Protein AF-X0ZK54-F1 (afdb_monomer_lite)

pLDDT: mean 83.9, std 15.07, range [43.5, 96.88]

Sequence (86 aa):
TEYSLNLLESIGADFYASLGYNGGQWLAEGVDPGFSDLNLGITLPFKIGNFHIFPFANCTIILLDAIGEENHFWYGISVSYKQGKD

Secondary structure (DSSP, 8-state):
-EEE---BTTTTBEEEEEEEEE-STTSPTTPPPEEEEEEEEEE--EEETTEEEEEEEEEEEE--GGG-SS-EEEEEEEEEE-PPP-

Foldseek 3Di:
DWDWDQDDPPQQKTKTKDWAWACCPPFDPPDHTGTFWIKIKMWRWDDDPQKIKIWMKMWIDGPGPRVHDDIDIDTDMDMDGHDDDD

Structure (mmCIF, N/CA/C/O backbone):
data_AF-X0ZK54-F1
#
_entry.id   AF-X0ZK54-F1
#
loop_
_atom_site.group_PDB
_atom_site.id
_atom_site.type_symbol
_atom_site.label_atom_id
_atom_site.label_alt_id
_atom_site.label_comp_id
_atom_site.label_asym_id
_atom_site.label_entity_id
_atom_site.label_seq_id
_atom_site.pdbx_PDB_ins_code
_atom_site.Cartn_x
_atom_site.Cartn_y
_atom_site.Cartn_z
_atom_site.occupancy
_atom_site.B_iso_or_equiv
_atom_site.auth_seq_id
_atom_site.auth_comp_id
_atom_site.auth_asym_id
_atom_site.auth_atom_id
_atom_site.pdbx_PDB_model_num
ATOM 1 N N . THR A 1 1 ? 12.193 1.212 0.579 1.00 43.50 1 THR A N 1
ATOM 2 C CA . THR A 1 1 ? 12.114 1.743 1.956 1.00 43.50 1 THR A CA 1
ATOM 3 C C . THR A 1 1 ? 10.750 2.364 2.132 1.00 43.50 1 THR A C 1
ATOM 5 O O . THR A 1 1 ? 10.337 3.106 1.253 1.00 43.50 1 THR A O 1
ATOM 8 N N . GLU A 1 2 ? 10.030 2.019 3.195 1.00 44.38 2 GLU A N 1
ATOM 9 C CA . GLU A 1 2 ? 8.682 2.528 3.485 1.00 44.38 2 GLU A CA 1
ATOM 10 C C . GLU A 1 2 ? 8.767 3.694 4.480 1.00 44.38 2 GLU A C 1
ATOM 12 O O . GLU A 1 2 ? 9.560 3.633 5.420 1.00 44.38 2 GLU A O 1
ATOM 17 N N . TYR A 1 3 ? 7.994 4.762 4.257 1.00 47.53 3 TYR A N 1
ATOM 18 C CA . TYR A 1 3 ? 7.998 5.961 5.097 1.00 47.53 3 TYR A CA 1
ATOM 19 C C . TYR A 1 3 ? 6.559 6.310 5.509 1.00 47.53 3 TYR A C 1
ATOM 21 O O . TYR A 1 3 ? 5.773 6.808 4.710 1.00 47.53 3 TYR A O 1
ATOM 29 N N . SER A 1 4 ? 6.196 6.075 6.771 1.00 47.78 4 SER A N 1
ATOM 30 C CA . SER A 1 4 ? 4.874 6.427 7.312 1.00 47.78 4 SER A CA 1
ATOM 31 C C . SER A 1 4 ? 4.879 7.827 7.934 1.00 47.78 4 SER A C 1
ATOM 33 O O . SER A 1 4 ? 5.778 8.142 8.717 1.00 47.78 4 SER A O 1
ATOM 35 N N . LEU A 1 5 ? 3.856 8.641 7.659 1.00 49.75 5 LEU A N 1
ATOM 36 C CA . LEU A 1 5 ? 3.678 9.962 8.264 1.00 49.75 5 LEU A CA 1
ATOM 37 C C . LEU A 1 5 ? 2.253 10.086 8.822 1.00 49.75 5 LEU A C 1
ATOM 39 O O . LEU A 1 5 ? 1.293 10.231 8.071 1.00 49.75 5 LEU A O 1
ATOM 43 N N . ASN A 1 6 ? 2.125 10.083 10.149 1.00 52.00 6 ASN A N 1
ATOM 44 C CA . ASN A 1 6 ? 0.848 10.298 10.830 1.00 52.00 6 ASN A CA 1
ATOM 45 C C . ASN A 1 6 ? 0.545 11.798 10.887 1.00 52.00 6 ASN A C 1
ATOM 47 O O . ASN A 1 6 ? 1.182 12.532 11.640 1.00 52.00 6 ASN A O 1
ATOM 51 N N . LEU A 1 7 ? -0.390 12.266 10.055 1.00 47.66 7 LEU A N 1
ATOM 52 C CA . LEU A 1 7 ? -0.641 13.700 9.879 1.00 47.66 7 LEU A CA 1
ATOM 53 C C . LEU A 1 7 ? -1.709 14.283 10.816 1.00 47.66 7 LEU A C 1
ATOM 55 O O . LEU A 1 7 ? -1.681 15.492 11.022 1.00 47.66 7 LEU A O 1
ATOM 59 N N . LEU A 1 8 ? -2.612 13.489 11.414 1.00 49.47 8 LEU A N 1
ATOM 60 C CA . LEU A 1 8 ? -3.743 14.016 12.200 1.00 49.47 8 LEU A CA 1
ATOM 61 C C . LEU A 1 8 ? -4.192 13.065 13.333 1.00 49.47 8 LEU A C 1
ATOM 63 O O . LEU A 1 8 ? -5.109 12.261 13.158 1.00 49.47 8 LEU A O 1
ATOM 67 N N . GLU A 1 9 ? -3.636 13.228 14.540 1.00 50.97 9 GLU A N 1
ATOM 68 C CA . GLU A 1 9 ? -4.151 12.559 15.757 1.00 50.97 9 GLU A CA 1
ATOM 69 C C . GLU A 1 9 ? -5.619 12.922 16.062 1.00 50.97 9 GLU A C 1
ATOM 71 O O . GLU A 1 9 ? -6.327 12.157 16.710 1.00 50.97 9 GLU A O 1
ATOM 76 N N . SER A 1 10 ? -6.116 14.064 15.570 1.00 54.50 10 SER A N 1
ATOM 77 C CA . SER A 1 10 ? -7.463 14.564 15.877 1.00 54.50 10 SER A CA 1
ATOM 78 C C . SER A 1 10 ? -8.606 13.807 15.191 1.00 54.50 10 SER A C 1
ATOM 80 O O . SER A 1 10 ? -9.750 13.944 15.621 1.00 54.50 10 SER A O 1
ATOM 82 N N . ILE A 1 11 ? -8.322 13.024 14.143 1.00 58.91 11 ILE A N 1
ATOM 83 C CA . ILE A 1 11 ? -9.336 12.294 13.355 1.00 58.91 11 ILE A CA 1
ATOM 84 C C . ILE A 1 11 ? -9.164 10.767 13.490 1.00 58.91 11 ILE A C 1
ATOM 86 O O . ILE A 1 11 ? -10.028 10.013 13.052 1.00 58.91 11 ILE A O 1
ATOM 90 N N . GLY A 1 12 ? -8.077 10.296 14.120 1.00 72.25 12 GLY A N 1
ATOM 91 C CA . GLY A 1 12 ? -7.773 8.863 14.226 1.00 72.25 12 GLY A CA 1
ATOM 92 C C . GLY A 1 12 ? -7.517 8.216 12.863 1.00 72.25 12 GLY A C 1
ATOM 93 O O . GLY A 1 12 ? -7.958 7.096 12.630 1.00 72.25 12 GLY A O 1
ATOM 94 N N . ALA A 1 13 ? -6.878 8.954 11.949 1.00 82.50 13 ALA A N 1
ATOM 95 C CA . ALA A 1 13 ? -6.565 8.507 10.598 1.00 82.50 13 ALA A CA 1
ATOM 96 C C . ALA A 1 13 ? -5.054 8.323 10.428 1.00 82.50 13 ALA A C 1
ATOM 98 O O . ALA A 1 13 ? -4.289 9.278 10.585 1.00 82.50 13 ALA A O 1
ATOM 99 N N . ASP A 1 14 ? -4.651 7.116 10.045 1.00 87.12 14 ASP A N 1
ATOM 100 C CA . ASP A 1 14 ? -3.271 6.766 9.732 1.00 87.12 14 ASP A CA 1
ATOM 101 C C . ASP A 1 14 ? -3.063 6.880 8.223 1.00 87.12 14 ASP A C 1
ATOM 103 O O . ASP A 1 14 ? -3.741 6.209 7.441 1.00 87.12 14 ASP A O 1
ATOM 107 N N . PHE A 1 15 ? -2.121 7.725 7.808 1.00 87.44 15 PHE A N 1
ATOM 108 C CA . PHE A 1 15 ? -1.736 7.886 6.409 1.00 87.44 15 PHE A CA 1
ATOM 109 C C . PHE A 1 15 ? -0.364 7.265 6.180 1.00 87.44 15 PHE A C 1
ATOM 111 O O . PHE A 1 15 ? 0.552 7.419 6.991 1.00 87.44 15 PHE A O 1
ATOM 118 N N . TYR A 1 16 ? -0.195 6.597 5.046 1.00 87.38 16 TYR A N 1
ATOM 119 C CA . TYR A 1 16 ? 1.099 6.057 4.663 1.00 87.38 16 TYR A CA 1
ATOM 120 C C . TYR A 1 16 ? 1.387 6.277 3.188 1.00 87.38 16 TYR A C 1
ATOM 122 O O . TYR A 1 16 ? 0.483 6.359 2.356 1.00 87.38 16 TYR A O 1
ATOM 130 N N . ALA A 1 17 ? 2.676 6.378 2.885 1.00 90.88 17 ALA A N 1
ATOM 131 C CA . ALA A 1 17 ? 3.175 6.426 1.530 1.00 90.88 17 ALA A CA 1
ATOM 132 C C . ALA A 1 17 ? 4.412 5.532 1.411 1.00 90.88 17 ALA A C 1
ATOM 134 O O . ALA A 1 17 ? 5.252 5.475 2.310 1.00 90.88 17 ALA A O 1
ATOM 135 N N . SER A 1 18 ? 4.560 4.832 0.297 1.00 93.44 18 SER A N 1
ATOM 136 C CA . SER A 1 18 ? 5.771 4.061 0.032 1.00 93.44 18 SER A CA 1
ATOM 137 C C . SER A 1 18 ? 6.161 4.161 -1.428 1.00 93.44 18 SER A C 1
ATOM 139 O O . SER A 1 18 ? 5.306 4.230 -2.304 1.00 93.44 18 SER A O 1
ATOM 141 N N . LEU A 1 19 ? 7.467 4.200 -1.677 1.00 93.81 19 LEU A N 1
ATOM 142 C CA . LEU A 1 19 ? 8.031 4.215 -3.017 1.00 93.81 19 LEU A CA 1
ATOM 143 C C . LEU A 1 19 ? 8.864 2.946 -3.196 1.00 93.81 19 LEU A C 1
ATOM 145 O O . LEU A 1 19 ? 9.854 2.724 -2.485 1.00 93.81 19 LEU A O 1
ATOM 149 N N . GLY A 1 20 ? 8.430 2.101 -4.121 1.00 91.75 20 GLY A N 1
ATOM 150 C CA . GLY A 1 20 ? 9.121 0.895 -4.536 1.00 91.75 20 GLY A CA 1
ATOM 151 C C . GLY A 1 20 ? 10.254 1.213 -5.507 1.00 91.75 20 GLY A C 1
ATOM 152 O O . GLY A 1 20 ? 10.151 2.103 -6.350 1.00 91.75 20 GLY A O 1
ATOM 153 N N . TYR A 1 21 ? 11.357 0.479 -5.386 1.00 90.38 21 TYR A N 1
ATOM 154 C CA . TYR A 1 21 ? 12.453 0.511 -6.348 1.00 90.38 21 TYR A CA 1
ATOM 155 C C . TYR A 1 21 ? 12.814 -0.919 -6.727 1.00 90.38 21 TYR A C 1
ATOM 157 O O . TYR A 1 21 ? 13.110 -1.743 -5.856 1.00 90.38 21 TYR A O 1
ATOM 165 N N . ASN A 1 22 ? 12.805 -1.207 -8.024 1.00 88.31 22 ASN A N 1
ATOM 166 C CA . ASN A 1 22 ? 13.198 -2.495 -8.562 1.00 88.31 22 ASN A CA 1
ATOM 167 C C . ASN A 1 22 ? 14.633 -2.413 -9.086 1.00 88.31 22 ASN A C 1
ATOM 169 O O . ASN A 1 22 ? 14.906 -1.757 -10.087 1.00 88.31 22 ASN A O 1
ATOM 173 N N . GLY A 1 23 ? 15.546 -3.109 -8.406 1.00 87.94 23 GLY A N 1
ATOM 174 C CA . GLY A 1 23 ? 16.966 -3.177 -8.761 1.00 87.94 23 GLY A CA 1
ATOM 175 C C . GLY A 1 23 ? 17.303 -4.098 -9.940 1.00 87.94 23 GLY A C 1
ATOM 176 O O . GLY A 1 23 ? 18.477 -4.378 -10.147 1.00 87.94 23 GLY A O 1
ATOM 177 N N . GLY A 1 24 ? 16.308 -4.619 -10.666 1.00 84.94 24 GLY A N 1
ATOM 178 C CA . GLY A 1 24 ? 16.502 -5.484 -11.836 1.00 84.94 24 GLY A CA 1
ATOM 179 C C . GLY A 1 24 ? 16.333 -6.983 -11.580 1.00 84.94 24 GLY A C 1
ATOM 180 O O . GLY A 1 24 ? 16.202 -7.743 -12.528 1.00 84.94 24 GLY A O 1
ATOM 181 N N . GLN A 1 25 ? 16.260 -7.428 -10.319 1.00 79.31 25 GLN A N 1
ATOM 182 C CA . GLN A 1 25 ? 16.136 -8.858 -9.980 1.00 79.31 25 GLN A CA 1
ATOM 183 C C . GLN A 1 25 ? 14.827 -9.511 -10.473 1.00 79.31 25 GLN A C 1
ATOM 185 O O . GLN A 1 25 ? 14.778 -10.726 -10.639 1.00 79.31 25 GLN A O 1
ATOM 190 N N . TRP A 1 26 ? 13.774 -8.711 -10.689 1.00 78.00 26 TRP A N 1
ATOM 191 C CA . TRP A 1 26 ? 12.453 -9.167 -11.147 1.00 78.00 26 TRP A CA 1
ATOM 192 C C . TRP A 1 26 ? 12.058 -8.574 -12.504 1.00 78.00 26 TRP A C 1
ATOM 194 O O . TRP A 1 26 ? 10.892 -8.640 -12.879 1.00 78.00 26 TRP A O 1
ATOM 204 N N . LEU A 1 27 ? 12.996 -7.933 -13.204 1.00 83.62 27 LEU A N 1
ATOM 205 C CA . LEU A 1 27 ? 12.735 -7.317 -14.500 1.00 83.62 27 LEU A CA 1
ATOM 206 C C . LEU A 1 27 ? 13.097 -8.280 -15.629 1.00 83.62 27 LEU A C 1
ATOM 208 O O . LEU A 1 27 ? 14.003 -9.103 -15.500 1.00 83.62 27 LEU A O 1
ATOM 212 N N . ALA A 1 28 ? 12.366 -8.178 -16.738 1.00 83.38 28 ALA A N 1
ATOM 213 C CA . ALA A 1 28 ? 12.717 -8.890 -17.956 1.00 83.38 28 ALA A CA 1
ATOM 214 C C . ALA A 1 28 ? 14.086 -8.425 -18.479 1.00 83.38 28 ALA A C 1
ATOM 216 O O . ALA A 1 28 ? 14.528 -7.302 -18.222 1.00 83.38 28 ALA A O 1
ATOM 217 N N . GLU A 1 29 ? 14.755 -9.297 -19.232 1.00 84.81 29 GLU A N 1
ATOM 218 C CA . GLU A 1 29 ? 16.039 -8.973 -19.846 1.00 84.81 29 GLU A CA 1
ATOM 219 C C . GLU A 1 29 ? 15.903 -7.746 -20.764 1.00 84.81 29 GLU A C 1
ATOM 221 O O . GLU A 1 29 ? 14.999 -7.676 -21.596 1.00 84.81 29 GLU A O 1
ATOM 226 N N . GLY A 1 30 ? 16.794 -6.767 -20.590 1.00 83.12 30 GLY A N 1
ATOM 227 C CA . GLY A 1 30 ? 16.776 -5.514 -21.350 1.00 83.12 30 GLY A CA 1
ATOM 228 C C . GLY A 1 30 ? 15.914 -4.395 -20.756 1.00 83.12 30 GLY A C 1
ATOM 229 O O . GLY A 1 30 ? 15.818 -3.339 -21.375 1.00 83.12 30 GLY A O 1
ATOM 230 N N . VAL A 1 31 ? 15.317 -4.588 -19.576 1.00 86.12 31 VAL A N 1
ATOM 231 C CA . VAL A 1 31 ? 14.626 -3.521 -18.839 1.00 86.12 31 VAL A CA 1
ATOM 232 C C . VAL A 1 31 ? 15.535 -2.964 -17.742 1.00 86.12 31 VAL A C 1
ATOM 234 O O . VAL A 1 31 ? 16.055 -3.711 -16.910 1.00 86.12 31 VAL A O 1
ATOM 237 N N . ASP A 1 32 ? 15.699 -1.642 -17.723 1.00 89.56 32 ASP A N 1
ATOM 238 C CA . ASP A 1 32 ? 16.538 -0.959 -16.741 1.00 89.56 32 ASP A CA 1
ATOM 239 C C . ASP A 1 32 ? 15.894 -0.910 -15.338 1.00 89.56 32 ASP A C 1
ATOM 241 O O . ASP A 1 32 ? 14.674 -0.763 -15.212 1.00 89.56 32 ASP A O 1
ATOM 245 N N . PRO A 1 33 ? 16.699 -0.981 -14.258 1.00 91.75 33 PRO A N 1
ATOM 246 C CA . PRO A 1 33 ? 16.242 -0.726 -12.894 1.00 91.75 33 PRO A CA 1
ATOM 247 C C . PRO A 1 33 ? 15.580 0.647 -12.730 1.00 91.75 33 PRO A C 1
ATOM 249 O O . PRO A 1 33 ? 16.034 1.645 -13.292 1.00 91.75 33 PRO A O 1
ATOM 252 N N . GLY A 1 34 ? 14.560 0.734 -11.877 1.00 90.38 34 GLY A N 1
ATOM 253 C CA . GLY A 1 34 ? 13.788 1.965 -11.719 1.00 90.38 34 GLY A CA 1
ATOM 254 C C . GLY A 1 34 ? 12.825 1.954 -10.541 1.00 90.38 34 GLY A C 1
ATOM 255 O O . GLY A 1 34 ? 12.645 0.938 -9.865 1.00 90.38 34 GLY A O 1
ATOM 256 N N . PHE A 1 35 ? 12.202 3.107 -10.284 1.00 92.31 35 PHE A N 1
ATOM 257 C CA . PHE A 1 35 ? 11.095 3.184 -9.336 1.00 92.31 35 PHE A CA 1
ATOM 258 C C . PHE A 1 35 ? 9.916 2.398 -9.883 1.00 92.31 35 PHE A C 1
ATOM 260 O O . PHE A 1 35 ? 9.472 2.653 -10.995 1.00 92.31 35 PHE A O 1
ATOM 267 N N . SER A 1 36 ? 9.449 1.435 -9.102 1.00 91.25 36 SER A N 1
ATOM 268 C CA . SER A 1 36 ? 8.390 0.530 -9.509 1.00 91.25 36 SER A CA 1
ATOM 269 C C . SER A 1 36 ? 7.027 1.174 -9.288 1.00 91.25 36 SER A C 1
ATOM 271 O O . SER A 1 36 ? 6.243 1.360 -10.210 1.00 91.25 36 SER A O 1
ATOM 273 N N . ASP A 1 37 ? 6.748 1.580 -8.062 1.00 92.44 37 ASP A N 1
ATOM 274 C CA . ASP A 1 37 ? 5.394 1.925 -7.664 1.00 92.44 37 ASP A CA 1
ATOM 275 C C . ASP A 1 37 ? 5.401 2.945 -6.533 1.00 92.44 37 ASP A C 1
ATOM 277 O O . ASP A 1 37 ? 6.296 2.958 -5.688 1.00 92.44 37 ASP A O 1
ATOM 281 N N . LEU A 1 38 ? 4.393 3.810 -6.528 1.00 94.44 38 LEU A N 1
ATOM 282 C CA . LEU A 1 38 ? 4.081 4.700 -5.420 1.00 94.44 38 LEU A CA 1
ATOM 283 C C . LEU A 1 38 ? 2.769 4.235 -4.794 1.00 94.44 38 LEU A C 1
ATOM 285 O O . LEU A 1 38 ? 1.717 4.314 -5.426 1.00 94.44 38 LEU A O 1
ATOM 289 N N . ASN A 1 39 ? 2.819 3.795 -3.542 1.00 94.94 39 ASN A N 1
ATOM 290 C CA . ASN A 1 39 ? 1.631 3.448 -2.775 1.00 94.94 39 ASN A CA 1
ATOM 291 C C . ASN A 1 39 ? 1.250 4.610 -1.872 1.00 94.94 39 ASN A C 1
ATOM 293 O O . ASN A 1 39 ? 2.105 5.167 -1.186 1.00 94.94 39 ASN A O 1
ATOM 297 N N . LEU A 1 40 ? -0.035 4.937 -1.843 1.00 94.44 40 LEU A N 1
ATOM 298 C CA . LEU A 1 40 ? -0.640 5.907 -0.942 1.00 94.44 40 LEU A CA 1
ATOM 299 C C . LEU A 1 40 ? -1.812 5.239 -0.239 1.00 94.44 40 LEU A C 1
ATOM 301 O O . LEU A 1 40 ? -2.661 4.637 -0.897 1.00 94.44 40 LEU A O 1
ATOM 305 N N . GLY A 1 41 ? -1.877 5.380 1.079 1.00 94.06 41 GLY A N 1
ATOM 306 C CA . GLY A 1 41 ? -2.867 4.694 1.889 1.00 94.06 41 GLY A CA 1
ATOM 307 C C . GLY A 1 41 ? -3.415 5.528 3.026 1.00 94.06 41 GLY A C 1
ATOM 308 O O . GLY A 1 41 ? -2.737 6.401 3.572 1.00 94.06 41 GLY A O 1
ATOM 309 N N . ILE A 1 42 ? -4.657 5.225 3.388 1.00 93.25 42 ILE A N 1
ATOM 310 C CA . ILE A 1 42 ? -5.324 5.735 4.580 1.00 93.25 42 ILE A CA 1
ATOM 311 C C . ILE A 1 42 ? -6.005 4.580 5.310 1.00 93.25 42 ILE A C 1
ATOM 313 O O . ILE A 1 42 ? -6.646 3.728 4.691 1.00 93.25 42 ILE A O 1
ATOM 317 N N . THR A 1 43 ? -5.888 4.563 6.633 1.00 92.62 43 THR A N 1
ATOM 318 C CA . THR A 1 43 ? -6.612 3.650 7.522 1.00 92.62 43 THR A CA 1
ATOM 319 C C . THR A 1 43 ? -7.266 4.439 8.648 1.00 92.62 43 THR A C 1
ATOM 321 O O . THR A 1 43 ? -6.696 5.402 9.149 1.00 92.62 43 THR A O 1
ATOM 324 N N . LEU A 1 44 ? -8.474 4.044 9.048 1.00 91.50 44 LEU A N 1
ATOM 325 C CA . LEU A 1 44 ? -9.241 4.691 10.116 1.00 91.50 44 LEU A CA 1
ATOM 326 C C . LEU A 1 44 ? -9.466 3.715 11.283 1.00 91.50 44 LEU A C 1
ATOM 328 O O . LEU A 1 44 ? -10.549 3.140 11.391 1.00 91.50 44 LEU A O 1
ATOM 332 N N . PRO A 1 45 ? -8.464 3.454 12.139 1.00 88.62 45 PRO A N 1
ATOM 333 C CA . PRO A 1 45 ? -8.629 2.551 13.273 1.00 88.62 45 PRO A CA 1
ATOM 334 C C . PRO A 1 45 ? -9.692 3.048 14.262 1.00 88.62 45 PRO A C 1
ATOM 336 O O . PRO A 1 45 ? -9.573 4.124 14.844 1.00 88.62 45 PRO A O 1
ATOM 339 N N . PHE A 1 46 ? -10.697 2.222 14.554 1.00 87.38 46 PHE A N 1
ATOM 340 C CA . PHE A 1 46 ? -11.589 2.450 15.691 1.00 87.38 46 PHE A CA 1
ATOM 341 C C . PHE A 1 46 ? -11.865 1.168 16.473 1.00 87.38 46 PHE A C 1
ATOM 343 O O . PHE A 1 46 ? -11.861 0.051 15.951 1.00 87.38 46 PHE A O 1
ATOM 350 N N . LYS A 1 47 ? -12.097 1.337 17.776 1.00 89.56 47 LYS A N 1
ATOM 351 C CA . LYS A 1 47 ? -12.310 0.244 18.725 1.00 89.56 47 LYS A CA 1
ATOM 352 C C . LYS A 1 47 ? -13.730 0.278 19.273 1.00 89.56 47 LYS A C 1
ATOM 354 O O . LYS A 1 47 ? -14.165 1.296 19.802 1.00 89.56 47 LYS A O 1
ATOM 359 N N . ILE A 1 48 ? -14.416 -0.862 19.213 1.00 89.06 48 ILE A N 1
ATOM 360 C CA . ILE A 1 48 ? -15.737 -1.070 19.816 1.00 89.06 48 ILE A CA 1
ATOM 361 C C . ILE A 1 48 ? -15.661 -2.314 20.703 1.00 89.06 48 ILE A C 1
ATOM 363 O O . ILE A 1 48 ? -15.669 -3.449 20.225 1.00 89.06 48 ILE A O 1
ATOM 367 N N . GLY A 1 49 ? -15.547 -2.109 22.017 1.00 90.19 49 GLY A N 1
ATOM 368 C CA . GLY A 1 49 ? -15.337 -3.203 22.969 1.00 90.19 49 GLY A CA 1
ATOM 369 C C . GLY A 1 49 ? -14.052 -3.981 22.660 1.00 90.19 49 GLY A C 1
ATOM 370 O O . GLY A 1 49 ? -12.962 -3.410 22.670 1.00 90.19 49 GLY A O 1
ATOM 371 N N . ASN A 1 50 ? -14.186 -5.277 22.372 1.00 93.75 50 ASN A N 1
ATOM 372 C CA . ASN A 1 50 ? -13.073 -6.164 22.006 1.00 93.75 50 ASN A CA 1
ATOM 373 C C . ASN A 1 50 ? -12.797 -6.219 20.494 1.00 93.75 50 ASN A C 1
ATOM 375 O O . ASN A 1 50 ? -11.860 -6.897 20.072 1.00 93.75 50 ASN A O 1
ATOM 379 N N . PHE A 1 51 ? -13.595 -5.526 19.679 1.00 92.00 51 PHE A N 1
ATOM 380 C CA . PHE A 1 51 ? -13.392 -5.443 18.237 1.00 92.00 51 PHE A CA 1
ATOM 381 C C . PHE A 1 51 ? -12.546 -4.230 17.886 1.00 92.00 51 PHE A C 1
ATOM 383 O O . PHE A 1 51 ? -12.798 -3.119 18.359 1.00 92.00 51 PHE A O 1
ATOM 390 N N . HIS A 1 52 ? -11.555 -4.449 17.035 1.00 92.31 52 HIS A N 1
ATOM 391 C CA . HIS A 1 52 ? -10.816 -3.399 16.361 1.00 92.31 52 HIS A CA 1
ATOM 392 C C . HIS A 1 52 ? -11.187 -3.457 14.880 1.00 92.31 52 HIS A C 1
ATOM 394 O O . HIS A 1 52 ? -11.094 -4.512 14.250 1.00 92.31 52 HIS A O 1
ATOM 400 N N . ILE A 1 53 ? -11.649 -2.336 14.342 1.00 93.00 53 ILE A N 1
ATOM 401 C CA . ILE A 1 53 ? -12.121 -2.219 12.968 1.00 93.00 53 ILE A CA 1
ATOM 402 C C . ILE A 1 53 ? -11.252 -1.175 12.275 1.00 93.00 53 ILE A C 1
ATOM 404 O O . ILE A 1 53 ? -11.007 -0.098 12.813 1.00 93.00 53 ILE A O 1
ATOM 408 N N . PHE A 1 54 ? -10.782 -1.519 11.084 1.00 93.06 54 PHE A N 1
ATOM 409 C CA . PHE A 1 54 ? -9.849 -0.731 10.297 1.00 93.06 54 PHE A CA 1
ATOM 410 C C . PHE A 1 54 ? -10.381 -0.650 8.863 1.00 93.06 54 PHE A C 1
ATOM 412 O O . PHE A 1 54 ? -10.015 -1.476 8.021 1.00 93.06 54 PHE A O 1
ATOM 419 N N . PRO A 1 55 ? -11.293 0.287 8.552 1.00 94.25 55 PRO A N 1
ATOM 420 C CA . PRO A 1 55 ? -11.552 0.665 7.176 1.00 94.25 55 PRO A CA 1
ATOM 421 C C . PRO A 1 55 ? -10.271 1.234 6.577 1.00 94.25 55 PRO A C 1
ATOM 423 O O . PRO A 1 55 ? -9.576 2.019 7.226 1.00 94.25 55 PRO A O 1
ATOM 426 N N . PHE A 1 56 ? -9.979 0.846 5.346 1.00 95.06 56 PHE A N 1
ATOM 427 C CA . PHE A 1 56 ? -8.808 1.311 4.625 1.00 95.06 56 PHE A CA 1
ATOM 428 C C . PHE A 1 56 ? -9.134 1.565 3.160 1.00 95.06 56 PHE A C 1
ATOM 430 O O . PHE A 1 56 ? -10.024 0.938 2.578 1.00 95.06 56 PHE A O 1
ATOM 437 N N . ALA A 1 57 ? -8.368 2.466 2.561 1.00 96.44 57 ALA A N 1
ATOM 438 C CA . ALA A 1 57 ? -8.309 2.671 1.125 1.00 96.44 57 ALA A CA 1
ATOM 439 C C . ALA A 1 57 ? -6.857 2.904 0.720 1.00 96.44 57 ALA A C 1
ATOM 441 O O . ALA A 1 57 ? -6.091 3.525 1.455 1.00 96.44 57 ALA A O 1
ATOM 442 N N . ASN A 1 58 ? -6.493 2.401 -0.450 1.00 96.12 58 ASN A N 1
ATOM 443 C CA . ASN A 1 58 ? -5.148 2.459 -0.986 1.00 96.12 58 ASN A CA 1
ATOM 444 C C . ASN A 1 58 ? -5.170 2.650 -2.487 1.00 96.12 58 ASN A C 1
ATOM 446 O O . ASN A 1 58 ? -6.024 2.109 -3.188 1.00 96.12 58 ASN A O 1
ATOM 450 N N . CYS A 1 59 ? -4.170 3.376 -2.954 1.00 96.25 59 CYS A N 1
ATOM 451 C CA . CYS A 1 59 ? -3.881 3.598 -4.351 1.00 96.25 59 CYS A CA 1
ATOM 452 C C . CYS A 1 59 ? -2.421 3.226 -4.609 1.00 96.25 59 CYS A C 1
ATOM 454 O O . CYS A 1 59 ? -1.529 3.748 -3.942 1.00 96.25 59 CYS A O 1
ATOM 456 N N . THR A 1 60 ? -2.191 2.352 -5.579 1.00 95.81 60 THR A N 1
ATOM 457 C CA . THR A 1 60 ? -0.873 2.020 -6.112 1.00 95.81 60 THR A CA 1
ATOM 458 C C . THR A 1 60 ? -0.773 2.617 -7.505 1.00 95.81 60 THR A C 1
ATOM 460 O O . THR A 1 60 ? -1.506 2.225 -8.414 1.00 95.81 60 THR A O 1
ATOM 463 N N . ILE A 1 61 ? 0.128 3.579 -7.660 1.00 95.62 61 ILE A N 1
ATOM 464 C CA . ILE A 1 61 ? 0.462 4.188 -8.943 1.00 95.62 61 ILE A CA 1
ATOM 465 C C . ILE A 1 61 ? 1.667 3.442 -9.497 1.00 95.62 61 ILE A C 1
ATOM 467 O O . ILE A 1 61 ? 2.720 3.428 -8.856 1.00 95.62 61 ILE A O 1
ATOM 471 N N . ILE A 1 62 ? 1.519 2.835 -10.671 1.00 94.44 62 ILE A N 1
ATOM 472 C CA . ILE A 1 62 ? 2.622 2.144 -11.335 1.00 94.44 62 ILE A CA 1
ATOM 473 C C . ILE A 1 62 ? 3.482 3.175 -12.070 1.00 94.44 62 ILE A C 1
ATOM 475 O O . ILE A 1 62 ? 2.974 4.030 -12.792 1.00 94.44 62 ILE A O 1
ATOM 479 N N . LEU A 1 63 ? 4.789 3.130 -11.822 1.00 91.75 63 LEU A N 1
ATOM 480 C CA . LEU A 1 63 ? 5.789 4.064 -12.351 1.00 91.75 63 LEU A CA 1
ATOM 481 C C . LEU A 1 63 ? 6.739 3.404 -13.358 1.00 91.75 63 LEU A C 1
ATOM 483 O O . LEU A 1 63 ? 7.514 4.098 -14.015 1.00 91.75 63 LEU A O 1
ATOM 487 N N . LEU A 1 64 ? 6.688 2.077 -13.464 1.00 89.00 64 LEU A N 1
ATOM 488 C CA . LEU A 1 64 ? 7.493 1.282 -14.378 1.00 89.00 64 LEU A CA 1
ATOM 489 C C . LEU A 1 64 ? 6.579 0.317 -15.132 1.00 89.00 64 LEU A C 1
ATOM 491 O O . LEU A 1 64 ? 5.954 -0.536 -14.520 1.00 89.00 64 LEU A O 1
ATOM 495 N N . ASP A 1 65 ? 6.543 0.392 -16.457 1.00 85.94 65 ASP A N 1
ATOM 496 C CA . ASP A 1 65 ? 5.616 -0.427 -17.259 1.00 85.94 65 ASP A CA 1
ATOM 497 C C . ASP A 1 65 ? 5.879 -1.940 -17.117 1.00 85.94 65 ASP A C 1
ATOM 499 O O . ASP A 1 65 ? 4.983 -2.771 -17.232 1.00 85.94 65 ASP A O 1
ATOM 503 N N . ALA A 1 66 ? 7.122 -2.323 -16.803 1.00 85.19 66 ALA A N 1
ATOM 504 C CA . ALA A 1 66 ? 7.553 -3.721 -16.723 1.00 85.19 66 ALA A CA 1
ATOM 505 C C . ALA A 1 66 ? 6.946 -4.535 -15.561 1.00 85.19 66 ALA A C 1
ATOM 507 O O . ALA A 1 66 ? 7.128 -5.749 -15.498 1.00 85.19 66 ALA A O 1
ATOM 508 N N . ILE A 1 67 ? 6.261 -3.885 -14.626 1.00 78.81 67 ILE A N 1
ATOM 509 C CA . ILE A 1 67 ? 5.614 -4.502 -13.451 1.00 78.81 67 ILE A CA 1
ATOM 510 C C . ILE A 1 67 ? 4.084 -4.410 -13.524 1.00 78.81 67 ILE A C 1
ATOM 512 O O . ILE A 1 67 ? 3.408 -5.059 -12.729 1.00 78.81 67 ILE A O 1
ATOM 516 N N . GLY A 1 68 ? 3.541 -3.637 -14.466 1.00 81.69 68 GLY A N 1
ATOM 517 C CA . GLY A 1 68 ? 2.109 -3.458 -14.666 1.00 81.69 68 GLY A CA 1
ATOM 518 C C . GLY A 1 68 ? 1.804 -2.230 -15.521 1.00 81.69 68 GLY A C 1
ATOM 519 O O . GLY A 1 68 ? 2.596 -1.297 -15.588 1.00 81.69 68 GLY A O 1
ATOM 520 N N . GLU A 1 69 ? 0.636 -2.225 -16.159 1.00 81.12 69 GLU A N 1
ATOM 521 C CA . GLU A 1 69 ? 0.198 -1.122 -17.033 1.00 81.12 69 GLU A CA 1
ATOM 522 C C . GLU A 1 69 ? -0.900 -0.257 -16.393 1.00 81.12 69 GLU A C 1
ATOM 524 O O . GLU A 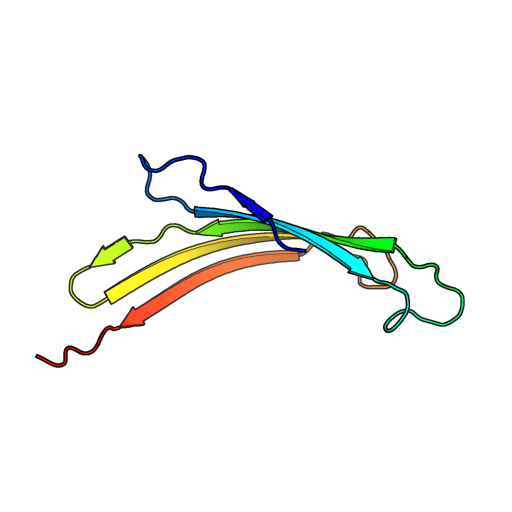1 69 ? -1.238 0.811 -16.902 1.00 81.12 69 GLU A O 1
ATOM 529 N N . GLU A 1 70 ? -1.470 -0.698 -15.269 1.00 89.00 70 GLU A N 1
ATOM 530 C CA . GLU A 1 70 ? -2.634 -0.061 -14.660 1.00 89.00 70 GLU A CA 1
ATOM 531 C C . GLU A 1 70 ? -2.391 0.299 -13.197 1.00 89.00 70 GLU A C 1
ATOM 533 O O . GLU A 1 70 ? -1.801 -0.454 -12.425 1.00 89.00 70 GLU A O 1
ATOM 538 N N . ASN A 1 71 ? -2.912 1.458 -12.796 1.00 92.62 71 ASN A N 1
ATOM 539 C CA . ASN A 1 71 ? -2.962 1.840 -11.393 1.00 92.62 71 ASN A CA 1
ATOM 540 C C . ASN A 1 71 ? -4.002 0.990 -10.662 1.00 92.62 71 ASN A C 1
ATOM 542 O O . ASN A 1 71 ? -5.108 0.772 -11.161 1.00 92.62 71 ASN A O 1
ATOM 546 N N . HIS A 1 72 ? -3.685 0.582 -9.437 1.00 93.75 72 HIS A N 1
ATOM 547 C CA . HIS A 1 72 ? -4.580 -0.229 -8.625 1.00 93.75 72 HIS A CA 1
ATOM 548 C C . HIS A 1 72 ? -5.179 0.590 -7.493 1.00 93.75 72 HIS A C 1
ATOM 550 O O . HIS A 1 72 ? -4.483 1.304 -6.777 1.00 93.75 72 HIS A O 1
ATOM 556 N N . PHE A 1 73 ? -6.486 0.448 -7.299 1.00 96.31 73 PHE A N 1
ATOM 557 C CA . PHE A 1 73 ? -7.181 1.002 -6.148 1.00 96.31 73 PHE A CA 1
ATOM 558 C C . PHE A 1 73 ? -7.871 -0.126 -5.393 1.00 96.31 73 PHE A C 1
ATOM 560 O O . PHE A 1 73 ? -8.673 -0.862 -5.970 1.00 96.31 73 PHE A O 1
ATOM 567 N N . TRP A 1 74 ? -7.583 -0.254 -4.100 1.00 94.44 74 TRP A N 1
ATOM 568 C CA . TRP A 1 74 ? -8.270 -1.206 -3.236 1.00 94.44 74 TRP A CA 1
ATOM 569 C C . TRP A 1 74 ? -8.734 -0.542 -1.954 1.00 94.44 74 TRP A C 1
ATOM 571 O O . TRP A 1 74 ? -8.075 0.317 -1.375 1.00 94.44 74 TRP A O 1
ATOM 581 N N . TYR A 1 75 ? -9.889 -0.976 -1.486 1.00 96.88 75 TYR A N 1
ATOM 582 C CA . TYR A 1 75 ? -10.478 -0.514 -0.248 1.00 96.88 75 TYR A CA 1
ATOM 583 C C . TYR A 1 75 ? -11.155 -1.687 0.431 1.00 96.88 75 TYR A C 1
ATOM 585 O O . TYR A 1 75 ? -11.511 -2.686 -0.198 1.00 96.88 75 TYR A O 1
ATOM 593 N N . GLY A 1 76 ? -11.322 -1.575 1.734 1.00 96.69 76 GLY A N 1
ATOM 5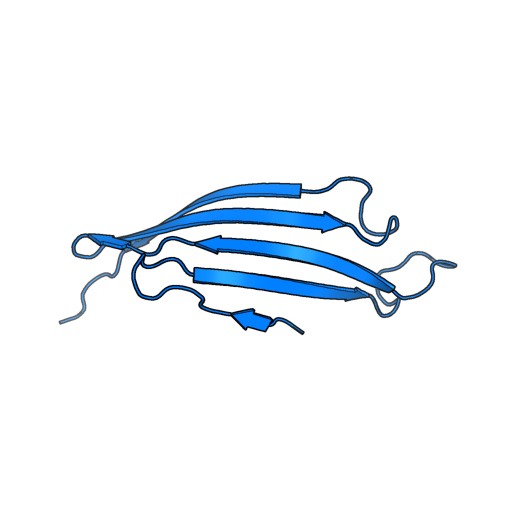94 C CA . GLY A 1 76 ? -11.913 -2.647 2.498 1.00 96.69 76 GLY A CA 1
ATOM 595 C C . GLY A 1 76 ? -12.014 -2.307 3.962 1.00 96.69 76 GLY A C 1
ATOM 596 O O . GLY A 1 76 ? -11.761 -1.185 4.396 1.00 96.69 76 GLY A O 1
ATOM 597 N N . ILE A 1 77 ? -12.417 -3.313 4.722 1.00 95.88 77 ILE A N 1
ATOM 598 C CA . ILE A 1 77 ? -12.520 -3.237 6.168 1.00 95.88 77 ILE A CA 1
ATOM 599 C C . ILE A 1 77 ? -11.793 -4.455 6.715 1.00 95.88 77 ILE A C 1
ATOM 601 O O . ILE A 1 77 ? -12.176 -5.589 6.432 1.00 95.88 77 ILE A O 1
ATOM 605 N N . SER A 1 78 ? -10.744 -4.220 7.494 1.00 94.44 78 SER A N 1
ATOM 606 C CA . SER A 1 78 ? -10.121 -5.255 8.309 1.00 94.44 78 SER A CA 1
ATOM 607 C C . SER A 1 78 ? -10.761 -5.242 9.693 1.00 94.44 78 SER A C 1
ATOM 609 O O . SER A 1 78 ? -10.981 -4.181 10.277 1.00 94.44 78 SER A O 1
ATOM 611 N N . VAL A 1 79 ? -11.096 -6.417 10.218 1.00 93.50 79 VAL A N 1
ATOM 612 C CA . VAL A 1 79 ? -11.683 -6.570 11.551 1.00 93.50 79 VAL A CA 1
ATOM 613 C C . VAL A 1 79 ? -10.842 -7.571 12.321 1.00 93.50 79 VAL A C 1
ATOM 615 O O . VAL A 1 79 ? -10.620 -8.688 11.857 1.00 93.50 79 VAL A O 1
ATOM 618 N N . SER A 1 80 ? -10.398 -7.190 13.513 1.00 93.88 80 SER A N 1
ATOM 619 C CA . SER A 1 80 ? -9.760 -8.105 14.452 1.00 93.88 80 SER A CA 1
ATOM 620 C C . SER A 1 80 ? -10.500 -8.113 15.783 1.00 93.88 80 SER A C 1
ATOM 622 O O . SER A 1 80 ? -11.098 -7.125 16.209 1.00 93.88 80 SER A O 1
ATOM 624 N N . TYR A 1 8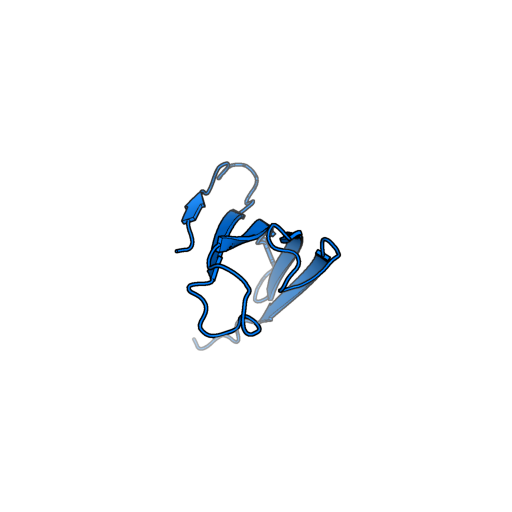1 ? -10.493 -9.271 16.435 1.00 92.75 81 TYR A N 1
ATOM 625 C CA . TYR A 1 81 ? -11.108 -9.466 17.738 1.00 92.75 81 TYR A CA 1
ATOM 626 C C . TYR A 1 81 ? -10.020 -9.796 18.750 1.00 92.75 81 TYR A C 1
ATOM 628 O O . TYR A 1 81 ? -9.301 -10.787 18.604 1.00 92.75 81 TYR A O 1
ATOM 636 N N . LYS A 1 82 ? -9.900 -8.976 19.793 1.00 87.88 82 LYS A N 1
ATOM 637 C CA . LYS A 1 82 ? -9.011 -9.274 20.910 1.00 87.88 82 LYS A CA 1
ATOM 638 C C . LYS A 1 82 ? -9.750 -10.176 21.891 1.00 87.88 82 LYS A C 1
ATOM 640 O O . LYS A 1 82 ? -10.576 -9.714 22.674 1.00 87.88 82 LYS A O 1
ATOM 645 N N . GLN A 1 83 ? -9.436 -11.468 21.860 1.00 80.56 83 GLN A N 1
ATOM 646 C CA . GLN A 1 83 ? -9.906 -12.394 22.883 1.00 80.56 83 GLN A CA 1
ATOM 647 C C . GLN A 1 83 ? -9.176 -12.068 24.193 1.00 80.56 83 GLN A C 1
ATOM 649 O O . GLN A 1 83 ? -7.947 -12.116 24.252 1.00 80.56 83 GLN A O 1
ATOM 654 N N . GLY A 1 84 ? -9.925 -11.655 25.217 1.00 74.25 84 GLY A N 1
ATOM 655 C CA . GLY A 1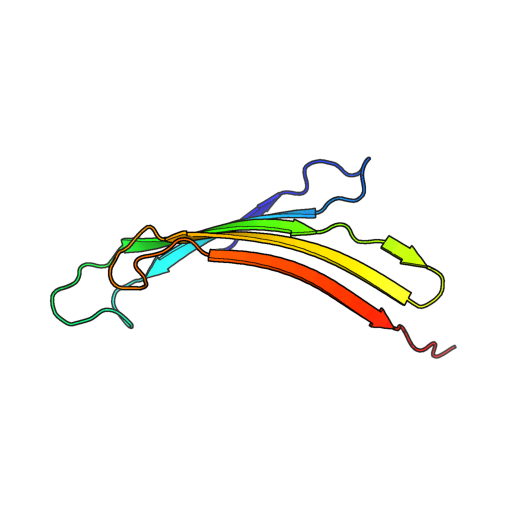 84 ? -9.368 -11.397 26.540 1.00 74.25 84 GLY A CA 1
ATOM 656 C C . GLY A 1 84 ? -8.711 -12.662 27.088 1.00 74.25 84 GLY A C 1
ATOM 657 O O . GLY A 1 84 ? -9.339 -13.717 27.135 1.00 74.25 84 GLY A O 1
ATOM 658 N N . LYS A 1 85 ? -7.445 -12.555 27.484 1.00 56.81 85 LYS A N 1
ATOM 659 C CA . LYS A 1 85 ? -6.974 -13.262 28.668 1.00 56.81 85 LYS A CA 1
ATOM 660 C C . LYS A 1 85 ? -6.919 -12.208 29.760 1.00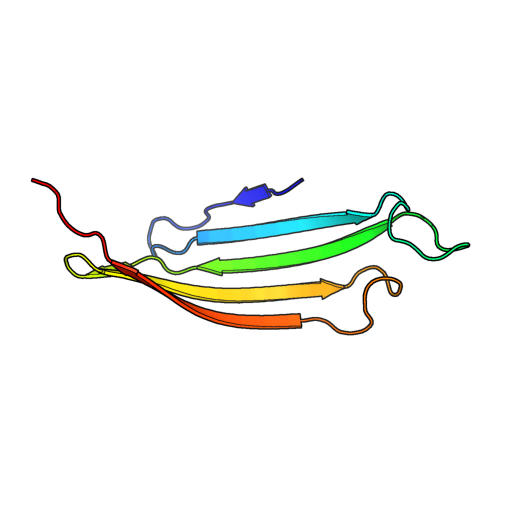 56.81 85 LYS A C 1
ATOM 662 O O 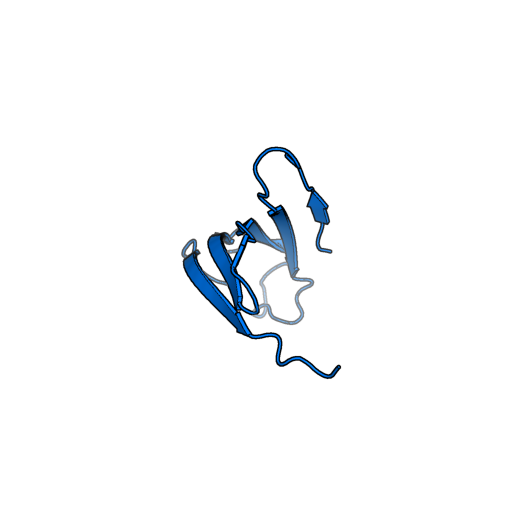. LYS A 1 85 ? -6.271 -11.179 29.549 1.00 56.81 85 LYS A O 1
ATOM 667 N N . ASP A 1 86 ? -7.680 -12.454 30.819 1.00 53.47 86 ASP A N 1
ATOM 668 C CA . ASP A 1 86 ? -7.505 -11.794 32.111 1.00 53.47 86 ASP A CA 1
ATOM 669 C C . ASP A 1 86 ? -6.043 -11.906 32.573 1.00 53.47 86 ASP A C 1
ATOM 671 O O . ASP A 1 86 ? -5.413 -12.961 32.297 1.00 53.47 86 ASP A O 1
#

Radius of gyration: 17.31 Å; chains: 1; bounding box: 33×28×54 Å

Organism: NCBI:txid412755